Protein AF-A0A255XI76-F1 (afdb_monomer_lite)

Organism: NCBI:txid2022747

Secondary structure (DSSP, 8-state):
---------GGGSPSEEEEE-TTS-EEEEEE-SS----THHHHHHH--SEEEEETTEEEEEEEHHHHHHHHHHHHHSTTTS-HHHHHHHHHHHHHHHHH-TT-SEEEEEEE--

Structure (mmCIF, N/CA/C/O backbone):
data_AF-A0A255XI76-F1
#
_entry.id   AF-A0A255XI76-F1
#
loop_
_atom_site.group_PDB
_atom_site.id
_atom_site.type_symbol
_atom_site.label_atom_id
_atom_site.label_alt_id
_atom_site.label_comp_id
_atom_site.label_asym_id
_atom_site.label_entity_id
_atom_site.label_seq_id
_atom_site.pdbx_PDB_ins_code
_atom_site.Cartn_x
_atom_site.Cartn_y
_atom_site.Cartn_z
_atom_site.occupancy
_atom_site.B_iso_or_equiv
_atom_site.auth_seq_id
_atom_site.auth_comp_id
_atom_site.auth_asym_id
_atom_site.auth_atom_id
_atom_site.pdbx_PDB_model_num
ATOM 1 N N . MET A 1 1 ? -27.965 -15.287 15.367 1.00 33.81 1 MET A N 1
ATOM 2 C CA . MET A 1 1 ? -26.836 -16.127 14.930 1.00 33.81 1 MET A CA 1
ATOM 3 C C . MET A 1 1 ? -25.609 -15.255 15.053 1.00 33.81 1 MET A C 1
ATOM 5 O O . MET A 1 1 ? -25.605 -14.182 14.467 1.00 33.81 1 MET A O 1
ATOM 9 N N . ALA A 1 2 ? -24.691 -15.606 15.950 1.00 34.47 2 ALA A N 1
ATOM 10 C CA . ALA A 1 2 ? -23.472 -14.839 16.154 1.00 34.47 2 ALA A CA 1
ATOM 11 C C . ALA A 1 2 ? -22.596 -15.035 14.916 1.00 34.47 2 ALA A C 1
ATOM 13 O O . ALA A 1 2 ? -22.293 -16.175 14.570 1.00 34.47 2 ALA A O 1
ATOM 14 N N . VAL A 1 3 ? -22.249 -13.947 14.232 1.00 38.38 3 VAL A N 1
ATOM 15 C CA . VAL A 1 3 ? -21.137 -13.952 13.284 1.00 38.38 3 VAL A CA 1
ATOM 16 C C . VAL A 1 3 ? -19.883 -14.157 14.126 1.00 38.38 3 VAL A C 1
ATOM 18 O O . VAL A 1 3 ? -19.382 -13.250 14.780 1.00 38.38 3 VAL A O 1
ATOM 21 N N . GLN A 1 4 ? -19.492 -15.419 14.259 1.00 37.06 4 GLN A N 1
ATOM 22 C CA . GLN A 1 4 ? -18.231 -15.801 14.862 1.00 37.06 4 GLN A CA 1
ATOM 23 C C . GLN A 1 4 ? -17.173 -15.210 13.932 1.00 37.06 4 GLN A C 1
ATOM 25 O O . GLN A 1 4 ? -17.111 -15.608 12.771 1.00 37.06 4 GLN A O 1
ATOM 30 N N . GLY A 1 5 ? -16.466 -14.180 14.405 1.00 37.22 5 GLY A N 1
ATOM 31 C CA . GLY A 1 5 ? -15.372 -13.534 13.691 1.00 37.22 5 GLY A CA 1
ATOM 32 C C . GLY A 1 5 ? -14.283 -14.559 13.434 1.00 37.22 5 GLY A C 1
ATOM 33 O O . GLY A 1 5 ? -13.390 -14.732 14.258 1.00 37.22 5 GLY A O 1
ATOM 34 N N . GLY A 1 6 ? -14.434 -15.303 12.339 1.00 42.25 6 GLY A N 1
ATOM 35 C CA . GLY A 1 6 ? -13.388 -16.139 11.793 1.00 42.25 6 GLY A CA 1
ATOM 36 C C . GLY A 1 6 ? -12.231 -15.208 11.508 1.00 42.25 6 GLY A C 1
ATOM 37 O O . GLY A 1 6 ? -12.356 -14.307 10.686 1.00 42.25 6 GLY A O 1
ATOM 38 N N . GLN A 1 7 ? -11.166 -15.371 12.277 1.00 53.19 7 GLN A N 1
ATOM 39 C CA . GLN A 1 7 ? -9.887 -14.743 12.027 1.00 53.19 7 GLN A CA 1
ATOM 40 C C . GLN A 1 7 ? -9.469 -15.235 10.638 1.00 53.19 7 GLN A C 1
ATOM 42 O O . GLN A 1 7 ? -9.122 -16.402 10.478 1.00 53.19 7 GLN A O 1
ATOM 47 N N . VAL A 1 8 ? -9.683 -14.410 9.614 1.00 61.19 8 VAL A N 1
ATOM 48 C CA . VAL A 1 8 ? -9.286 -14.737 8.246 1.00 61.19 8 VAL A CA 1
ATOM 49 C C . VAL A 1 8 ? -7.767 -14.714 8.254 1.00 61.19 8 VAL A C 1
ATOM 51 O O . VAL A 1 8 ? -7.174 -13.666 8.488 1.00 61.19 8 VAL A O 1
ATOM 54 N N . SER A 1 9 ? -7.146 -15.879 8.099 1.00 69.69 9 SER A N 1
ATOM 55 C CA . SER A 1 9 ? -5.697 -15.976 7.958 1.00 69.69 9 SER A CA 1
ATOM 56 C C . SER A 1 9 ? -5.316 -15.480 6.570 1.00 69.69 9 SER A C 1
ATOM 58 O O . SER A 1 9 ? -5.912 -15.913 5.585 1.00 69.69 9 SER A O 1
ATOM 60 N N . LEU A 1 10 ? -4.317 -14.598 6.489 1.00 75.50 10 LEU A N 1
ATOM 61 C CA . LEU A 1 10 ? -3.827 -14.040 5.225 1.00 75.50 10 LEU A CA 1
ATOM 62 C C . LEU A 1 10 ? -3.464 -15.142 4.209 1.00 75.50 10 LEU A C 1
ATOM 64 O O . LEU A 1 10 ? -3.683 -14.985 3.017 1.00 75.50 10 LEU A O 1
ATOM 68 N N . THR A 1 11 ? -2.992 -16.289 4.703 1.00 73.75 11 THR A N 1
ATOM 69 C CA . THR A 1 11 ? -2.601 -17.476 3.928 1.00 73.75 11 THR A CA 1
ATOM 70 C C . THR A 1 11 ? -3.756 -18.237 3.258 1.00 73.75 11 THR A C 1
ATOM 72 O O . THR A 1 11 ? -3.495 -19.074 2.399 1.00 73.75 11 THR A O 1
ATOM 75 N N . ASP A 1 12 ? -5.017 -17.981 3.627 1.00 81.06 12 ASP A N 1
ATOM 76 C CA . ASP A 1 12 ? -6.210 -18.566 2.976 1.00 81.06 12 ASP A CA 1
ATOM 77 C C . ASP A 1 12 ? -6.757 -17.669 1.849 1.00 81.06 12 ASP A C 1
ATOM 79 O O . ASP A 1 12 ? -7.661 -18.061 1.112 1.00 81.06 12 ASP A O 1
ATOM 83 N N . LEU A 1 13 ? -6.222 -16.451 1.722 1.00 83.62 13 LEU A N 1
ATOM 84 C CA . LEU A 1 13 ? -6.647 -15.472 0.729 1.00 83.62 13 LEU A CA 1
ATOM 85 C C . LEU A 1 13 ? -5.931 -15.678 -0.612 1.00 83.62 13 LEU A C 1
ATOM 87 O O . LEU A 1 13 ? -4.905 -16.352 -0.700 1.00 83.62 13 LEU A O 1
ATOM 91 N N . ASP A 1 14 ? -6.465 -15.059 -1.665 1.00 87.75 14 ASP A N 1
ATOM 92 C CA . ASP A 1 14 ? -5.796 -15.007 -2.965 1.00 87.75 14 ASP A CA 1
ATOM 93 C C . ASP A 1 14 ? -4.413 -14.328 -2.842 1.00 87.75 14 ASP A C 1
ATOM 95 O O . ASP A 1 14 ? -4.198 -13.496 -1.952 1.00 87.75 14 ASP A O 1
ATOM 99 N N . PRO A 1 15 ? -3.440 -14.656 -3.701 1.00 88.62 15 PRO A N 1
ATOM 100 C CA . PRO A 1 15 ? -2.137 -14.015 -3.645 1.00 88.62 15 PRO A CA 1
ATOM 101 C C . PRO A 1 15 ? -2.235 -12.533 -4.050 1.00 88.62 15 PRO A C 1
ATOM 103 O O . PRO A 1 15 ? -2.883 -12.171 -5.036 1.00 88.62 15 PRO A O 1
ATOM 106 N N . GLY A 1 16 ? -1.604 -11.652 -3.277 1.00 91.12 16 GLY A N 1
ATOM 107 C CA . GLY A 1 16 ? -1.685 -10.207 -3.454 1.00 91.12 16 GLY A CA 1
ATOM 108 C C . GLY A 1 16 ? -1.314 -9.404 -2.214 1.00 91.12 16 GLY A C 1
ATOM 109 O O . GLY A 1 16 ? -0.884 -9.937 -1.194 1.00 91.12 16 GLY A O 1
ATOM 110 N N . VAL A 1 17 ? -1.509 -8.094 -2.321 1.00 91.88 17 VAL A N 1
ATOM 111 C CA . VAL A 1 17 ? -1.315 -7.115 -1.251 1.00 91.88 17 VAL A CA 1
ATOM 112 C C . VAL A 1 17 ? -2.661 -6.749 -0.647 1.00 91.88 17 VAL A C 1
ATOM 114 O O . VAL A 1 17 ? -3.597 -6.390 -1.365 1.00 91.88 17 VAL A O 1
ATOM 117 N N . TYR A 1 18 ? -2.728 -6.778 0.677 1.00 93.31 18 TYR A N 1
ATOM 118 C CA . TYR A 1 18 ? -3.923 -6.527 1.465 1.00 93.31 18 TYR A CA 1
ATOM 119 C C . TYR A 1 18 ? -3.728 -5.338 2.399 1.00 93.31 18 TYR A C 1
ATOM 121 O O . TYR A 1 18 ? -2.671 -5.197 3.004 1.00 93.31 18 TYR A O 1
ATOM 129 N N . LEU A 1 19 ? -4.761 -4.512 2.553 1.00 93.94 19 LEU A N 1
ATOM 130 C CA . LEU A 1 19 ? -4.859 -3.465 3.569 1.00 93.94 19 LEU A CA 1
ATOM 131 C C . LEU A 1 19 ? -5.614 -4.013 4.782 1.00 93.94 19 LEU A C 1
ATOM 133 O O . LEU A 1 19 ? -6.684 -4.605 4.631 1.00 93.94 19 LEU A O 1
ATOM 137 N N . VAL A 1 20 ? -5.108 -3.757 5.986 1.00 91.62 20 VAL A N 1
ATOM 138 C CA . VAL A 1 20 ? -5.881 -3.973 7.212 1.00 91.62 20 VAL A CA 1
ATOM 139 C C . VAL A 1 20 ? -6.851 -2.813 7.394 1.00 91.62 20 VAL A C 1
ATOM 141 O O . VAL A 1 20 ? -6.465 -1.668 7.610 1.00 91.62 20 VAL A O 1
ATOM 144 N N . THR A 1 21 ? -8.140 -3.113 7.287 1.00 88.62 21 THR A N 1
ATOM 145 C CA . THR A 1 21 ? -9.213 -2.145 7.523 1.00 88.62 21 THR A CA 1
ATOM 146 C C . THR A 1 21 ? -9.308 -1.773 9.010 1.00 88.62 21 THR A C 1
ATOM 148 O O . THR A 1 21 ? -8.919 -2.572 9.864 1.00 88.62 21 THR A O 1
ATOM 151 N N . PRO A 1 22 ? -9.954 -0.647 9.370 1.00 84.38 22 PRO A N 1
ATOM 152 C CA . PRO A 1 22 ? -10.167 -0.264 10.775 1.00 84.38 22 PRO A CA 1
ATOM 153 C C . PRO A 1 22 ? -10.947 -1.302 11.606 1.00 84.38 22 PRO A C 1
ATOM 155 O O . PRO A 1 22 ? -10.935 -1.280 12.834 1.00 84.38 22 PRO A O 1
ATOM 158 N N . SER A 1 23 ? -11.659 -2.222 10.944 1.00 84.69 23 SER A N 1
ATOM 159 C CA . SER A 1 23 ? -12.366 -3.335 11.594 1.00 84.69 23 SER A CA 1
ATOM 160 C C . SER A 1 23 ? -11.476 -4.562 11.842 1.00 84.69 23 SER A C 1
ATOM 162 O O . SER A 1 23 ? -11.963 -5.557 12.377 1.00 84.69 23 SER A O 1
ATOM 164 N N . GLY A 1 24 ? -10.204 -4.517 11.434 1.00 83.56 24 GLY A N 1
ATOM 165 C CA . GLY A 1 24 ? -9.258 -5.633 11.489 1.00 83.56 24 GLY A CA 1
ATOM 166 C C . GLY A 1 24 ? -9.457 -6.684 10.392 1.00 83.56 24 GLY A C 1
ATOM 167 O O . GLY A 1 24 ? -8.945 -7.791 10.517 1.00 83.56 24 GLY A O 1
ATOM 168 N N . ALA A 1 25 ? -10.233 -6.381 9.346 1.00 87.12 25 ALA A N 1
ATOM 169 C CA . ALA A 1 25 ? -10.390 -7.256 8.180 1.00 87.12 25 ALA A CA 1
ATOM 170 C C . ALA A 1 25 ? -9.353 -6.926 7.098 1.00 87.12 25 ALA A C 1
ATOM 172 O O . ALA A 1 25 ? -8.933 -5.775 7.007 1.00 87.12 25 ALA A O 1
ATOM 173 N N . PHE A 1 26 ? -9.007 -7.903 6.260 1.00 89.19 26 PHE A N 1
ATOM 174 C CA . PHE A 1 26 ? -8.132 -7.716 5.102 1.00 89.19 26 PHE A CA 1
ATOM 175 C C . PHE A 1 26 ? -8.942 -7.337 3.859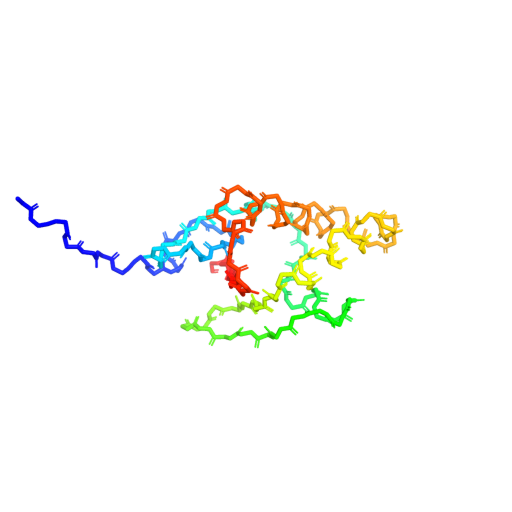 1.00 89.19 26 PHE A C 1
ATOM 177 O O . PHE A 1 26 ? -9.896 -8.031 3.507 1.00 89.19 26 PHE A O 1
ATOM 184 N N . ASP A 1 27 ? -8.549 -6.254 3.194 1.00 90.88 27 ASP A N 1
ATOM 185 C CA . ASP A 1 27 ? -9.115 -5.796 1.925 1.00 90.88 27 ASP A CA 1
ATOM 186 C C . ASP A 1 27 ? -8.063 -5.925 0.819 1.00 90.88 27 ASP A C 1
ATOM 188 O O . ASP A 1 27 ? -6.941 -5.444 0.980 1.00 90.88 27 ASP A O 1
ATOM 192 N N . LEU A 1 28 ? -8.388 -6.621 -0.275 1.00 92.44 28 LEU A N 1
ATOM 193 C CA . LEU A 1 28 ? -7.442 -6.851 -1.370 1.00 92.44 28 LEU A CA 1
ATOM 194 C C . LEU A 1 28 ? -7.203 -5.547 -2.139 1.00 92.44 28 LEU A C 1
ATOM 196 O O . LEU A 1 28 ? -8.097 -5.030 -2.807 1.00 92.44 28 LEU A O 1
ATOM 200 N N . VAL A 1 29 ? -5.967 -5.061 -2.100 1.00 93.25 29 VAL A N 1
ATOM 201 C CA . VAL A 1 29 ? -5.544 -3.804 -2.728 1.00 93.25 29 VAL A CA 1
ATOM 202 C C . VAL A 1 29 ? -4.992 -4.041 -4.124 1.00 93.25 29 VAL A C 1
ATOM 204 O O . VAL A 1 29 ? -5.296 -3.294 -5.056 1.00 93.25 29 VAL A O 1
ATOM 207 N N . PHE A 1 30 ? -4.140 -5.056 -4.263 1.00 91.25 30 PHE A N 1
ATOM 208 C CA . PHE A 1 30 ? -3.449 -5.343 -5.511 1.00 91.25 30 PHE A CA 1
ATOM 209 C C . PHE A 1 30 ? -3.261 -6.857 -5.666 1.00 91.25 30 PHE A C 1
ATOM 211 O O . PHE A 1 30 ? -2.570 -7.451 -4.840 1.00 91.25 30 PHE A O 1
ATOM 218 N N . PRO A 1 31 ? -3.873 -7.502 -6.675 1.00 90.19 31 PRO A N 1
ATOM 219 C CA . PRO A 1 31 ? -3.666 -8.925 -6.911 1.00 90.19 31 PRO A CA 1
ATOM 220 C C . PRO A 1 31 ? -2.232 -9.181 -7.379 1.00 90.19 31 PRO A C 1
ATOM 222 O O . PRO A 1 31 ? -1.673 -8.396 -8.149 1.00 90.19 31 PRO A O 1
ATOM 225 N N . TYR A 1 32 ? -1.648 -10.288 -6.932 1.00 83.25 32 TYR A N 1
ATOM 226 C CA . TYR A 1 32 ? -0.393 -10.775 -7.483 1.00 83.25 32 TYR A CA 1
ATOM 227 C C . TYR A 1 32 ? -0.703 -11.647 -8.704 1.00 83.25 32 TYR A C 1
ATOM 229 O O . TYR A 1 32 ? -1.273 -12.727 -8.561 1.00 83.25 32 TYR A O 1
ATOM 237 N N . ASP A 1 33 ? -0.380 -11.153 -9.900 1.00 72.06 33 ASP A N 1
ATOM 238 C CA . ASP A 1 33 ? -0.680 -11.834 -11.171 1.00 72.06 33 ASP A CA 1
ATOM 239 C C . ASP A 1 33 ? 0.626 -12.307 -11.833 1.00 72.06 33 ASP A C 1
ATOM 241 O O . ASP A 1 33 ? 0.890 -13.503 -11.912 1.00 72.06 33 ASP A O 1
ATOM 245 N N . GLU A 1 34 ? 1.500 -11.364 -12.190 1.00 64.62 34 GLU A N 1
ATOM 246 C CA . GLU A 1 34 ? 2.900 -11.555 -12.578 1.00 64.62 34 GLU A CA 1
ATOM 247 C C . GLU A 1 34 ? 3.667 -10.309 -12.089 1.00 64.62 34 GLU A C 1
ATOM 249 O O . GLU A 1 34 ? 3.094 -9.221 -12.035 1.00 64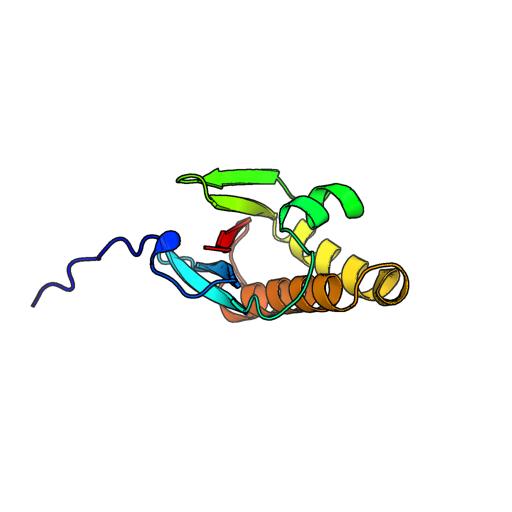.62 34 GLU A O 1
ATOM 254 N N . GLY A 1 35 ? 4.915 -10.462 -11.638 1.00 65.31 35 GLY A N 1
ATOM 255 C CA . GLY A 1 35 ? 5.740 -9.342 -11.166 1.00 65.31 35 GLY A CA 1
ATOM 256 C C . GLY A 1 35 ? 6.714 -9.725 -10.051 1.00 65.31 35 GLY A C 1
ATOM 257 O O . GLY A 1 35 ? 6.448 -10.622 -9.254 1.00 65.31 35 GLY A O 1
ATOM 258 N N . ASP A 1 36 ? 7.856 -9.045 -10.005 1.00 75.38 36 ASP A N 1
ATOM 259 C CA . ASP A 1 36 ? 8.838 -9.136 -8.916 1.00 75.38 36 ASP A CA 1
ATOM 260 C C . ASP A 1 36 ? 8.766 -7.808 -8.156 1.00 75.38 36 ASP A C 1
ATOM 262 O O . ASP A 1 36 ? 9.441 -6.834 -8.492 1.00 75.38 36 ASP A O 1
ATOM 266 N N . PHE A 1 37 ? 7.797 -7.717 -7.250 1.00 82.50 37 PHE A N 1
ATOM 267 C CA . PHE A 1 37 ? 7.635 -6.580 -6.357 1.00 82.50 37 PHE A CA 1
ATOM 268 C C . PHE A 1 37 ? 7.239 -7.097 -4.980 1.00 82.50 37 PHE A C 1
ATOM 270 O O . PHE A 1 37 ? 6.420 -8.008 -4.860 1.00 82.50 37 PHE A O 1
ATOM 277 N N . HIS A 1 38 ? 7.811 -6.482 -3.957 1.00 88.50 38 HIS A N 1
ATOM 278 C CA . HIS A 1 38 ? 7.573 -6.797 -2.561 1.00 88.50 38 HIS A CA 1
ATOM 279 C C . HIS A 1 38 ? 7.185 -5.538 -1.792 1.00 88.50 38 HIS A C 1
ATOM 281 O O . HIS A 1 38 ? 7.606 -4.426 -2.128 1.00 88.50 38 HIS A O 1
ATOM 287 N N . LEU A 1 39 ? 6.419 -5.687 -0.711 1.00 90.81 39 LEU A N 1
ATOM 288 C CA . LEU A 1 39 ? 6.129 -4.557 0.179 1.00 90.81 39 LEU A CA 1
ATOM 289 C C . LEU A 1 39 ? 7.412 -3.963 0.772 1.00 90.81 39 LEU A C 1
ATOM 291 O O . LEU A 1 39 ?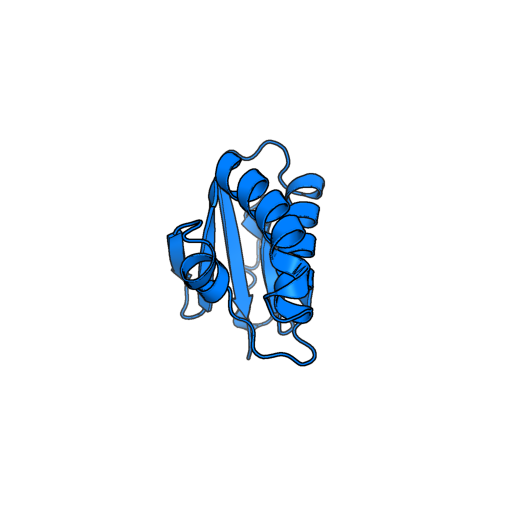 7.512 -2.744 0.923 1.00 90.81 39 LEU A O 1
ATOM 295 N N . SER A 1 40 ? 8.425 -4.796 1.022 1.00 89.38 40 SER A N 1
ATOM 296 C CA . SER A 1 40 ? 9.746 -4.350 1.476 1.00 89.38 40 SER A CA 1
ATOM 297 C C . SER A 1 40 ? 10.458 -3.413 0.494 1.00 89.38 40 SER A C 1
ATOM 299 O O . SER A 1 40 ? 11.279 -2.607 0.929 1.00 89.38 40 SER A O 1
ATOM 301 N N . ASP A 1 41 ? 10.133 -3.456 -0.803 1.00 90.38 41 ASP A N 1
ATOM 302 C CA . ASP A 1 41 ? 10.743 -2.568 -1.803 1.00 90.38 41 ASP A CA 1
ATOM 303 C C . ASP A 1 41 ? 10.336 -1.104 -1.595 1.00 90.38 41 ASP A C 1
ATOM 305 O O . ASP A 1 41 ? 11.068 -0.192 -1.967 1.00 90.38 41 ASP A O 1
ATOM 309 N N . ILE A 1 42 ? 9.188 -0.843 -0.958 1.00 90.44 42 ILE A N 1
ATOM 310 C CA . ILE A 1 42 ? 8.787 0.520 -0.578 1.00 90.44 42 ILE A CA 1
ATOM 311 C C . ILE A 1 42 ? 9.788 1.100 0.422 1.00 90.44 42 ILE A C 1
ATOM 313 O O . ILE A 1 42 ? 10.194 2.258 0.292 1.00 90.44 42 ILE A O 1
ATOM 317 N N . PHE A 1 43 ? 10.208 0.290 1.392 1.00 91.06 43 PHE A N 1
ATOM 318 C CA . PHE A 1 43 ? 11.232 0.684 2.347 1.00 91.06 43 PHE A CA 1
ATOM 319 C C . PHE A 1 43 ? 12.603 0.813 1.669 1.00 91.06 43 PHE A C 1
ATOM 321 O O . PHE A 1 43 ? 13.287 1.807 1.886 1.00 91.06 43 PHE A O 1
ATOM 328 N N . ASP A 1 44 ? 12.994 -0.131 0.806 1.00 89.31 44 ASP A N 1
ATOM 329 C CA . ASP A 1 44 ? 14.306 -0.103 0.136 1.00 89.31 44 ASP A CA 1
ATOM 330 C C . ASP A 1 44 ? 14.453 1.078 -0.843 1.00 89.31 44 ASP A C 1
ATOM 332 O O . ASP A 1 44 ? 15.472 1.770 -0.847 1.00 89.31 44 ASP A O 1
ATOM 336 N N . TYR A 1 45 ? 13.421 1.359 -1.646 1.00 88.75 45 TYR A N 1
ATOM 337 C CA . TYR A 1 45 ? 13.473 2.394 -2.684 1.00 88.75 45 TYR A CA 1
ATOM 338 C C . TYR A 1 45 ? 13.113 3.786 -2.180 1.00 88.75 45 TYR A C 1
ATOM 340 O O . TYR A 1 45 ? 13.668 4.774 -2.668 1.00 88.75 45 TYR A O 1
ATOM 348 N N . PHE A 1 46 ? 12.158 3.891 -1.253 1.00 89.75 46 PHE A N 1
ATOM 349 C CA . PHE A 1 46 ? 11.638 5.183 -0.804 1.00 89.75 46 PHE A CA 1
ATOM 350 C C . PHE A 1 46 ? 11.966 5.513 0.651 1.00 89.75 46 PHE A C 1
ATOM 352 O O . PHE A 1 46 ? 11.703 6.646 1.057 1.00 89.75 46 PHE A O 1
ATOM 359 N N . GLU A 1 47 ? 12.533 4.574 1.417 1.00 91.75 47 GLU A N 1
ATOM 360 C CA . GLU A 1 47 ? 12.788 4.726 2.858 1.00 91.75 47 GLU A CA 1
ATOM 361 C C . GLU A 1 47 ? 11.512 5.138 3.621 1.00 91.75 47 GLU A C 1
ATOM 363 O O . GLU A 1 47 ? 11.551 5.965 4.534 1.00 91.75 47 GLU A O 1
ATOM 368 N N . LEU A 1 48 ? 10.358 4.607 3.193 1.00 92.62 48 LEU A N 1
ATOM 369 C CA . LEU A 1 48 ? 9.045 4.869 3.788 1.00 92.62 48 LEU A CA 1
ATOM 370 C C . LEU A 1 48 ? 8.554 3.649 4.560 1.00 92.62 48 LEU A C 1
ATOM 372 O O . LEU A 1 48 ? 8.650 2.533 4.056 1.00 92.62 48 LEU A O 1
ATOM 376 N N . GLY A 1 49 ? 7.937 3.898 5.713 1.00 92.56 49 GLY A N 1
ATOM 377 C CA . GLY A 1 49 ? 7.271 2.895 6.526 1.00 92.56 49 GLY A CA 1
ATOM 378 C C . GLY A 1 49 ? 8.196 2.069 7.406 1.00 92.56 49 GLY A C 1
ATOM 379 O O . GLY A 1 49 ? 9.421 2.209 7.393 1.00 92.56 49 GLY A O 1
ATOM 380 N N . GLU A 1 50 ? 7.581 1.177 8.172 1.00 93.12 50 GLU A N 1
ATOM 381 C CA . GLU A 1 50 ? 8.265 0.161 8.968 1.00 93.12 50 GLU A CA 1
ATOM 382 C C . GLU A 1 50 ? 7.898 -1.229 8.442 1.00 93.12 50 GLU A C 1
ATOM 384 O O . GLU A 1 50 ? 6.722 -1.549 8.268 1.00 93.12 50 GLU A O 1
ATOM 389 N N . VAL A 1 51 ? 8.909 -2.057 8.163 1.00 92.06 51 VAL A N 1
ATOM 390 C CA . VAL A 1 51 ? 8.692 -3.437 7.714 1.00 92.06 51 VAL A CA 1
ATOM 391 C C . VAL A 1 51 ? 8.156 -4.264 8.878 1.0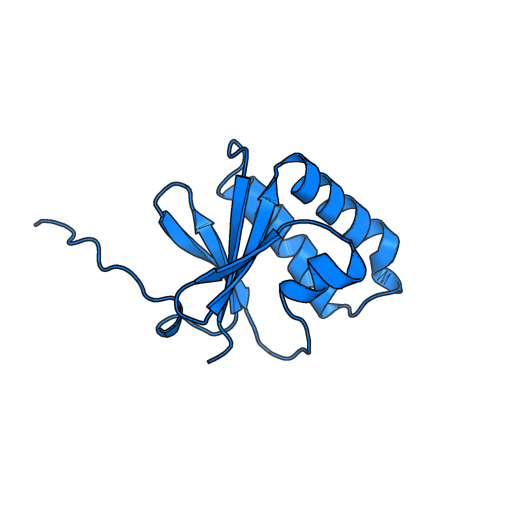0 92.06 51 VAL A C 1
ATOM 393 O O . VAL A 1 51 ? 8.767 -4.327 9.946 1.00 92.06 51 VAL A O 1
ATOM 396 N N . LEU A 1 52 ? 7.032 -4.928 8.640 1.00 90.62 52 LEU A N 1
ATOM 397 C CA . LEU A 1 52 ? 6.373 -5.829 9.571 1.00 90.62 52 LEU A CA 1
ATOM 398 C C . LEU A 1 52 ? 6.528 -7.280 9.106 1.00 90.62 52 LEU A C 1
ATOM 400 O O . LEU A 1 52 ? 6.669 -7.563 7.919 1.00 90.62 52 LEU A O 1
ATOM 404 N N . GLU A 1 53 ? 6.453 -8.210 10.052 1.00 83.50 53 GLU A N 1
ATOM 405 C CA . GLU A 1 53 ? 6.294 -9.636 9.769 1.00 83.50 53 GLU A CA 1
ATOM 406 C C . GLU A 1 53 ? 5.251 -10.189 10.745 1.00 83.50 53 GLU A C 1
ATOM 408 O O . GLU A 1 53 ? 5.480 -10.225 11.957 1.00 83.50 53 GLU A O 1
ATOM 413 N N . GLU A 1 54 ? 4.086 -10.586 10.233 1.00 76.81 54 GLU A N 1
ATOM 414 C CA . GLU A 1 54 ? 2.997 -11.147 11.038 1.00 76.81 54 GLU A CA 1
ATOM 415 C C . GLU A 1 54 ? 2.586 -12.506 10.476 1.00 76.81 54 GLU A C 1
ATOM 417 O O . GLU A 1 54 ? 2.317 -12.641 9.289 1.00 76.81 54 GLU A O 1
ATOM 422 N N . ASP A 1 55 ? 2.575 -13.535 11.326 1.00 71.94 55 ASP A N 1
ATOM 423 C CA . ASP A 1 55 ? 2.266 -14.923 10.935 1.00 71.94 55 ASP A CA 1
ATOM 424 C C . ASP A 1 55 ? 3.142 -15.462 9.775 1.00 71.94 55 ASP A C 1
ATOM 426 O O . ASP A 1 55 ? 2.757 -16.376 9.052 1.00 71.94 55 ASP A O 1
ATOM 430 N N . GLY A 1 56 ? 4.348 -14.902 9.603 1.00 74.75 56 GLY A N 1
ATOM 431 C CA . GLY A 1 56 ? 5.264 -15.237 8.507 1.00 74.75 56 GLY A CA 1
ATOM 432 C C . GLY A 1 56 ? 4.935 -14.558 7.173 1.00 74.75 56 GLY A C 1
ATOM 433 O O . GLY A 1 56 ? 5.628 -14.814 6.191 1.00 74.75 56 GLY A O 1
ATOM 434 N N . ALA A 1 57 ? 3.917 -13.695 7.135 1.00 82.75 57 ALA A N 1
ATOM 435 C CA . ALA A 1 57 ? 3.632 -12.830 6.004 1.00 82.75 57 ALA A CA 1
ATOM 436 C C . ALA A 1 57 ? 4.397 -11.504 6.148 1.00 82.75 57 ALA A C 1
ATOM 438 O O . ALA A 1 57 ? 4.319 -10.869 7.211 1.00 82.75 57 ALA A O 1
ATOM 439 N N . PRO A 1 58 ? 5.115 -11.058 5.105 1.00 88.88 58 PRO A N 1
ATOM 440 C CA . PRO A 1 58 ? 5.727 -9.743 5.121 1.00 88.88 58 PRO A CA 1
ATOM 441 C C . PRO A 1 58 ? 4.647 -8.659 5.077 1.00 88.88 58 PRO A C 1
ATOM 443 O O . PRO A 1 58 ? 3.581 -8.817 4.474 1.00 88.88 58 PRO A O 1
ATOM 446 N N . GLY A 1 59 ? 4.929 -7.534 5.716 1.00 91.62 59 GLY A N 1
ATOM 447 C CA . GLY A 1 59 ? 4.047 -6.384 5.736 1.00 91.62 59 GLY A CA 1
ATOM 448 C C . GLY A 1 59 ? 4.801 -5.072 5.833 1.00 91.62 59 GLY A C 1
ATOM 449 O O . GLY A 1 59 ? 6.021 -5.029 5.995 1.00 91.62 59 GLY A O 1
ATOM 450 N N . ILE A 1 60 ? 4.054 -3.983 5.725 1.00 94.19 60 ILE A N 1
ATOM 451 C CA . ILE A 1 60 ? 4.567 -2.635 5.922 1.00 94.19 60 ILE A CA 1
ATOM 452 C C . ILE A 1 60 ? 3.527 -1.769 6.624 1.00 94.19 60 ILE A C 1
ATOM 454 O O . ILE A 1 60 ? 2.349 -1.757 6.260 1.00 94.19 60 ILE A O 1
ATOM 458 N N . GLU A 1 61 ? 3.976 -1.041 7.636 1.00 95.00 61 GLU A N 1
ATOM 459 C CA . GLU A 1 61 ? 3.212 0.001 8.307 1.00 95.00 61 GLU A CA 1
ATOM 460 C C . GLU A 1 61 ? 3.555 1.358 7.694 1.00 95.00 61 GLU A C 1
ATOM 462 O O . GLU A 1 61 ? 4.729 1.663 7.489 1.00 95.00 61 GLU A O 1
ATOM 467 N N . LEU A 1 62 ? 2.542 2.171 7.392 1.00 94.94 62 LEU A N 1
ATOM 468 C CA . LEU A 1 62 ? 2.716 3.523 6.867 1.00 94.94 62 LEU A CA 1
ATOM 469 C C . LEU A 1 62 ? 1.847 4.509 7.645 1.00 94.94 62 LEU A C 1
ATOM 471 O O . LEU A 1 62 ? 0.642 4.305 7.798 1.00 94.94 62 LEU A O 1
ATOM 475 N N . ASP A 1 63 ? 2.432 5.630 8.055 1.00 94.94 63 ASP A N 1
ATOM 476 C CA . ASP A 1 63 ? 1.680 6.745 8.622 1.00 94.94 63 ASP A CA 1
ATOM 477 C C . ASP A 1 63 ? 1.013 7.615 7.530 1.00 94.94 63 ASP A C 1
ATOM 479 O O . ASP A 1 63 ? 1.373 7.604 6.345 1.00 94.94 63 ASP A O 1
ATOM 483 N N . ALA A 1 64 ? 0.033 8.438 7.911 1.00 91.81 64 ALA A N 1
ATOM 484 C CA . ALA A 1 64 ? -0.720 9.276 6.972 1.00 91.81 64 ALA A CA 1
ATOM 485 C C . ALA A 1 64 ? 0.148 10.272 6.160 1.00 91.81 64 ALA A C 1
ATOM 487 O O . ALA A 1 64 ? -0.233 10.713 5.064 1.00 91.81 64 ALA A O 1
ATOM 488 N N . ARG A 1 65 ? 1.305 10.691 6.683 1.00 93.94 65 ARG A N 1
ATOM 489 C CA . ARG A 1 65 ? 2.301 11.500 5.967 1.00 93.94 65 ARG A CA 1
ATOM 490 C C . ARG A 1 65 ? 3.100 10.627 5.004 1.00 93.94 65 ARG A C 1
ATOM 492 O O . ARG A 1 65 ? 3.345 11.080 3.885 1.00 93.94 65 ARG A O 1
ATOM 499 N N . GLU A 1 66 ? 3.484 9.420 5.385 1.00 95.69 66 GLU A N 1
ATOM 500 C CA . GLU A 1 66 ? 4.174 8.465 4.514 1.00 95.69 66 GLU A CA 1
ATOM 501 C C . GLU A 1 66 ? 3.305 8.031 3.339 1.00 95.69 66 GLU A C 1
ATOM 503 O O . GLU A 1 66 ? 3.776 8.079 2.209 1.00 95.69 66 GLU A O 1
ATOM 508 N N . VAL A 1 67 ? 2.007 7.786 3.534 1.00 94.31 67 VAL A N 1
ATOM 509 C CA . VAL A 1 67 ? 1.066 7.516 2.428 1.00 94.31 67 VAL A CA 1
ATOM 510 C C . VAL A 1 67 ? 1.030 8.680 1.424 1.00 94.31 67 VAL A C 1
ATOM 512 O O . VAL A 1 67 ? 1.028 8.487 0.202 1.00 94.31 67 VAL A O 1
ATOM 515 N N . LYS A 1 68 ? 1.061 9.930 1.908 1.00 93.56 68 LYS A N 1
ATOM 516 C CA . LYS A 1 68 ? 1.150 11.117 1.035 1.00 93.56 68 LYS A CA 1
ATOM 517 C C . LYS A 1 68 ? 2.490 11.190 0.303 1.00 93.56 68 LYS A C 1
ATOM 519 O O . LYS A 1 68 ? 2.519 11.645 -0.844 1.00 93.56 68 LYS A O 1
ATOM 524 N N . GLN A 1 69 ? 3.579 10.772 0.946 1.00 95.06 69 GLN A N 1
ATOM 525 C CA . GLN A 1 69 ? 4.896 10.686 0.317 1.00 95.06 69 GLN A CA 1
ATOM 526 C C . GLN A 1 69 ? 4.926 9.578 -0.735 1.00 95.06 69 GLN A C 1
ATOM 528 O O . GLN A 1 69 ? 5.300 9.870 -1.864 1.00 95.06 69 GLN A O 1
ATOM 533 N N . LEU A 1 70 ? 4.414 8.384 -0.441 1.00 94.62 70 LEU A N 1
ATOM 534 C CA . LEU A 1 70 ? 4.305 7.264 -1.373 1.00 94.62 70 LEU A CA 1
ATOM 535 C C . LEU A 1 70 ? 3.571 7.677 -2.652 1.00 94.62 70 LEU A C 1
ATOM 537 O O . LEU A 1 70 ? 4.076 7.485 -3.755 1.00 94.62 70 LEU A O 1
ATOM 541 N N . LYS A 1 71 ? 2.431 8.372 -2.519 1.00 94.38 71 LYS A N 1
ATOM 542 C CA . LYS A 1 71 ? 1.691 8.944 -3.660 1.00 94.38 71 LYS A CA 1
ATOM 543 C C . LYS A 1 71 ? 2.556 9.847 -4.534 1.00 94.38 71 LYS A C 1
ATOM 545 O O . LYS A 1 71 ? 2.413 9.871 -5.758 1.00 94.38 71 LYS A O 1
ATOM 550 N N . ARG A 1 72 ? 3.386 10.665 -3.892 1.00 94.75 72 ARG A N 1
ATOM 551 C CA . ARG A 1 72 ? 4.259 11.623 -4.560 1.00 94.75 72 ARG A CA 1
ATOM 552 C C . ARG A 1 72 ? 5.421 10.897 -5.250 1.00 94.75 72 ARG A C 1
ATOM 554 O O . ARG A 1 72 ? 5.629 11.129 -6.437 1.00 94.75 72 ARG A O 1
ATOM 561 N N . MET A 1 73 ? 6.099 9.989 -4.551 1.00 93.00 73 MET A N 1
ATOM 562 C CA . MET A 1 73 ? 7.226 9.201 -5.060 1.00 93.00 73 MET A CA 1
ATOM 563 C C . MET A 1 73 ? 6.797 8.311 -6.233 1.00 93.00 73 MET A C 1
ATOM 565 O O . MET A 1 73 ? 7.386 8.394 -7.304 1.00 93.00 73 MET A O 1
ATOM 569 N N . ALA A 1 74 ? 5.673 7.595 -6.119 1.00 92.69 74 ALA A N 1
ATOM 570 C CA . ALA A 1 74 ? 5.112 6.771 -7.199 1.00 92.69 74 ALA A CA 1
ATOM 571 C C . ALA A 1 74 ? 4.658 7.576 -8.438 1.00 92.69 74 ALA A C 1
ATOM 573 O O . ALA A 1 74 ? 4.331 7.021 -9.494 1.00 92.69 74 ALA A O 1
ATOM 574 N N . ARG A 1 75 ? 4.569 8.905 -8.319 1.00 92.94 75 ARG A N 1
ATOM 575 C CA . ARG A 1 75 ? 4.341 9.807 -9.450 1.00 92.94 75 ARG A CA 1
ATOM 576 C C . ARG A 1 75 ? 5.650 10.337 -10.025 1.00 92.94 75 ARG A C 1
ATOM 578 O O . ARG A 1 75 ? 5.750 10.422 -11.242 1.00 92.94 75 ARG A O 1
ATOM 585 N N . GLU A 1 76 ? 6.588 10.744 -9.173 1.00 93.00 76 GLU A N 1
ATOM 586 C CA . GLU A 1 76 ? 7.875 11.320 -9.585 1.00 93.00 76 GLU A CA 1
ATOM 587 C C . GLU A 1 76 ? 8.812 10.269 -10.197 1.00 93.00 76 GLU A C 1
ATOM 589 O O . GLU A 1 76 ? 9.459 10.563 -11.196 1.00 93.00 76 GLU A O 1
ATOM 594 N N . TYR A 1 77 ? 8.823 9.048 -9.660 1.00 90.62 77 TYR A N 1
ATOM 595 C CA . TYR A 1 77 ? 9.721 7.962 -10.070 1.00 90.62 77 TYR A CA 1
ATOM 596 C C . TYR A 1 77 ? 9.023 6.864 -10.882 1.00 90.62 77 TYR A C 1
ATOM 598 O O . TYR A 1 77 ? 9.507 5.740 -10.977 1.00 90.62 77 TYR A O 1
ATOM 606 N N . ALA A 1 78 ? 7.872 7.176 -11.485 1.00 89.81 78 ALA A N 1
ATOM 607 C CA . ALA A 1 78 ? 7.094 6.203 -12.253 1.00 89.81 78 ALA A CA 1
ATOM 608 C C . ALA A 1 78 ? 7.864 5.592 -13.440 1.00 89.81 78 ALA A C 1
ATOM 610 O O . ALA A 1 78 ? 7.567 4.471 -13.834 1.00 89.81 78 ALA A O 1
ATOM 611 N N . ASP A 1 79 ? 8.818 6.337 -14.005 1.00 89.38 79 ASP A N 1
ATOM 612 C CA . ASP A 1 79 ? 9.655 5.913 -15.132 1.00 89.38 79 ASP A CA 1
ATOM 613 C C . ASP A 1 79 ? 10.967 5.225 -14.697 1.00 89.38 79 ASP A C 1
ATOM 615 O O . ASP A 1 79 ? 11.648 4.644 -15.540 1.00 89.38 79 ASP A O 1
ATOM 619 N N . ASP A 1 80 ? 11.332 5.305 -13.411 1.00 90.50 80 ASP A N 1
ATOM 620 C CA . ASP A 1 80 ? 12.606 4.788 -12.871 1.00 90.50 80 ASP A CA 1
ATOM 621 C C . ASP A 1 80 ? 12.451 3.401 -12.219 1.00 90.50 80 ASP A C 1
ATOM 623 O O . ASP A 1 80 ? 13.417 2.651 -12.093 1.00 90.50 80 ASP A O 1
ATOM 627 N N . HIS A 1 81 ? 11.219 3.028 -11.858 1.00 87.75 81 HIS A N 1
ATOM 628 C CA . HIS A 1 81 ? 10.894 1.763 -11.197 1.00 87.75 81 HIS A CA 1
ATOM 629 C C . HIS A 1 81 ? 9.997 0.862 -12.057 1.00 87.75 81 HIS A C 1
ATOM 631 O O . HIS A 1 81 ? 9.361 1.334 -13.006 1.00 87.75 81 HIS A O 1
ATOM 637 N N . PRO A 1 82 ? 9.894 -0.439 -11.718 1.00 88.88 82 PRO A N 1
ATOM 638 C CA . PRO A 1 82 ? 9.008 -1.360 -12.415 1.00 88.88 82 PRO A CA 1
ATOM 639 C C . PRO A 1 82 ? 7.556 -0.851 -12.460 1.00 88.88 82 PRO A C 1
ATOM 641 O O . PRO A 1 82 ? 7.038 -0.354 -11.453 1.00 88.88 82 PRO A O 1
ATOM 644 N N . PRO A 1 83 ? 6.859 -0.995 -13.602 1.00 89.06 83 PRO A N 1
ATOM 645 C CA . PRO A 1 83 ? 5.497 -0.488 -13.756 1.00 89.06 83 PRO A CA 1
ATOM 646 C C . PRO A 1 83 ? 4.515 -1.143 -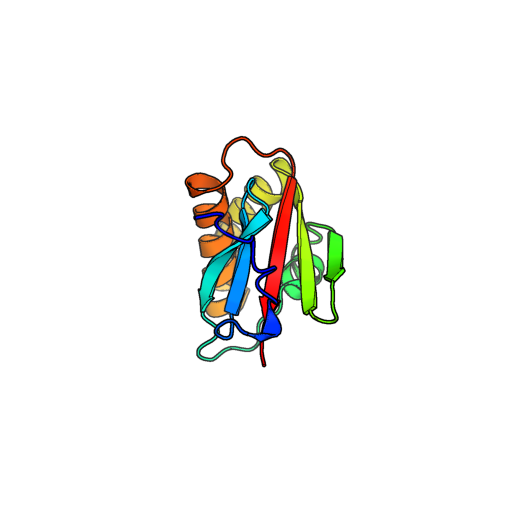12.776 1.00 89.06 83 PRO A C 1
ATOM 648 O O . PRO A 1 83 ? 3.581 -0.484 -12.323 1.00 89.06 83 PRO A O 1
ATOM 651 N N . GLU A 1 84 ? 4.743 -2.409 -12.424 1.00 89.19 84 GLU A N 1
ATOM 652 C CA . GLU A 1 84 ? 3.926 -3.186 -11.485 1.00 89.19 84 GLU A CA 1
ATOM 653 C C . GLU A 1 84 ? 4.086 -2.675 -10.052 1.00 89.19 84 GLU A C 1
ATOM 655 O O . GLU A 1 84 ? 3.089 -2.383 -9.395 1.00 89.19 84 GLU A O 1
ATOM 660 N N . PHE A 1 85 ? 5.322 -2.416 -9.615 1.00 90.38 85 PHE A N 1
ATOM 661 C CA . PHE A 1 85 ? 5.603 -1.786 -8.323 1.00 90.38 85 PHE A CA 1
ATOM 662 C C . PHE A 1 85 ? 4.936 -0.406 -8.201 1.00 90.38 85 PHE A C 1
ATOM 664 O O . PHE A 1 85 ? 4.291 -0.089 -7.199 1.00 90.38 85 PHE A O 1
ATOM 671 N N . ILE A 1 86 ? 5.015 0.418 -9.251 1.00 93.12 86 ILE A N 1
ATOM 672 C CA . ILE A 1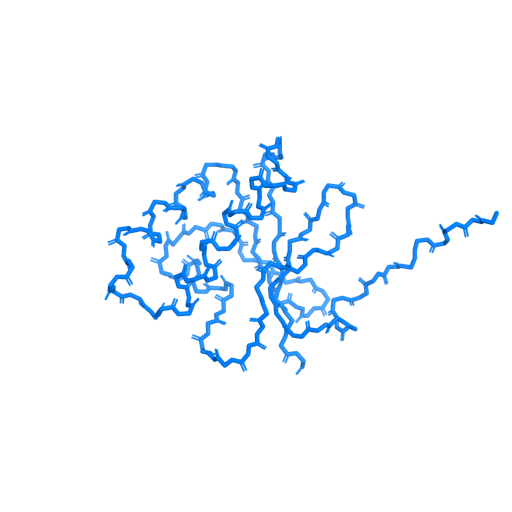 86 ? 4.360 1.733 -9.272 1.00 93.12 86 ILE A CA 1
ATOM 673 C C . ILE A 1 86 ? 2.831 1.600 -9.274 1.00 93.12 86 ILE A C 1
ATOM 675 O O . ILE A 1 86 ? 2.141 2.409 -8.642 1.00 93.12 86 ILE A O 1
ATOM 679 N N . ALA A 1 87 ? 2.283 0.599 -9.967 1.00 92.31 87 ALA A N 1
ATOM 680 C CA . ALA A 1 87 ? 0.854 0.307 -9.958 1.00 92.31 87 ALA A CA 1
ATOM 681 C C . ALA A 1 87 ? 0.376 -0.116 -8.559 1.00 92.31 87 ALA A C 1
ATOM 683 O O . ALA A 1 87 ? -0.612 0.446 -8.081 1.00 92.31 87 ALA A O 1
ATOM 684 N N . MET A 1 88 ? 1.120 -0.993 -7.878 1.00 93.25 88 MET A N 1
ATOM 685 C CA . MET A 1 88 ? 0.880 -1.387 -6.488 1.00 93.25 88 MET A CA 1
ATOM 686 C C . MET A 1 88 ? 0.889 -0.166 -5.561 1.00 93.25 88 MET A C 1
ATOM 688 O O . MET A 1 88 ? -0.099 0.086 -4.871 1.00 93.25 88 MET A O 1
ATOM 692 N N . CYS A 1 89 ? 1.939 0.662 -5.604 1.00 94.38 89 CYS A N 1
ATOM 693 C CA . CYS A 1 89 ? 2.037 1.869 -4.776 1.00 94.38 89 CYS A CA 1
ATOM 694 C C . CYS A 1 89 ? 0.822 2.798 -4.953 1.00 94.38 89 CYS A C 1
ATOM 696 O O . CYS A 1 89 ? 0.304 3.377 -3.996 1.00 94.38 89 CYS A O 1
ATOM 698 N N . ARG A 1 90 ? 0.340 2.957 -6.193 1.00 94.44 90 ARG A N 1
ATOM 699 C CA . ARG A 1 90 ? -0.849 3.773 -6.488 1.00 94.44 90 ARG A CA 1
ATOM 700 C C . ARG A 1 90 ? -2.130 3.134 -5.966 1.00 94.44 90 ARG A C 1
ATOM 702 O O . ARG A 1 90 ? -2.983 3.865 -5.461 1.00 94.44 90 ARG A O 1
ATOM 709 N N . ALA A 1 91 ? -2.260 1.814 -6.082 1.00 94.50 91 ALA A N 1
ATOM 710 C CA . ALA A 1 91 ? -3.395 1.070 -5.553 1.00 94.50 91 ALA A CA 1
ATOM 711 C C . ALA A 1 91 ? -3.468 1.192 -4.024 1.00 94.50 91 ALA A C 1
ATOM 713 O O . ALA A 1 91 ? -4.523 1.542 -3.507 1.00 94.50 91 ALA A O 1
ATOM 714 N N . MET A 1 92 ? -2.343 1.051 -3.315 1.00 94.44 92 MET A N 1
ATOM 715 C CA . MET A 1 92 ? -2.261 1.232 -1.857 1.00 94.44 92 MET A CA 1
ATOM 716 C C . MET A 1 92 ? -2.743 2.610 -1.414 1.00 94.44 92 MET A C 1
ATOM 718 O O . MET A 1 92 ? -3.612 2.730 -0.555 1.00 94.44 92 MET A O 1
ATOM 722 N N . VAL A 1 93 ? -2.237 3.669 -2.049 1.00 94.94 93 VAL A N 1
ATOM 723 C CA . VAL A 1 93 ? -2.664 5.045 -1.755 1.00 94.94 93 VAL A CA 1
ATOM 724 C C . VAL A 1 93 ? -4.164 5.230 -1.996 1.00 94.94 93 VAL A C 1
ATOM 726 O O . VAL A 1 93 ? -4.828 5.948 -1.247 1.00 94.94 93 VAL A O 1
ATOM 729 N N . GLN A 1 94 ? -4.695 4.628 -3.061 1.00 94.81 94 GLN A N 1
ATOM 730 C CA . GLN A 1 94 ? -6.114 4.717 -3.381 1.00 94.81 94 GLN A CA 1
ATOM 731 C C . GLN A 1 94 ? -6.975 3.932 -2.381 1.00 94.81 94 GLN A C 1
ATOM 733 O O . GLN A 1 94 ? -8.020 4.442 -1.987 1.00 94.81 94 GLN A O 1
ATOM 738 N N . ALA A 1 95 ? -6.526 2.754 -1.946 1.00 93.50 95 ALA A N 1
ATOM 739 C CA . ALA A 1 95 ? -7.212 1.929 -0.957 1.00 93.50 95 ALA A CA 1
ATOM 740 C C . ALA A 1 95 ? -7.278 2.616 0.410 1.00 93.50 95 ALA A C 1
ATOM 742 O O . ALA A 1 95 ? -8.338 2.659 1.022 1.00 93.50 95 ALA A O 1
ATOM 743 N N . VAL A 1 96 ? -6.196 3.259 0.858 1.00 93.06 96 VAL A N 1
ATOM 744 C CA . VAL A 1 96 ? -6.216 4.046 2.108 1.00 93.06 96 VAL A CA 1
ATOM 745 C C . VAL A 1 96 ? -7.226 5.179 2.017 1.00 93.06 96 VAL A C 1
ATOM 747 O O . VAL A 1 96 ? -7.996 5.397 2.943 1.00 93.06 96 VAL A O 1
ATOM 750 N N . ALA A 1 97 ? -7.272 5.881 0.883 1.00 91.75 97 ALA A N 1
ATOM 751 C CA . ALA A 1 97 ? -8.223 6.969 0.692 1.00 91.75 97 ALA A CA 1
ATOM 752 C C . ALA A 1 97 ? -9.695 6.507 0.680 1.00 91.75 97 ALA A C 1
ATOM 754 O O . ALA A 1 97 ? -10.567 7.321 0.981 1.00 91.75 97 ALA A O 1
ATOM 755 N N . ASP A 1 98 ? -9.970 5.254 0.312 1.00 90.44 98 ASP A N 1
ATOM 756 C CA . ASP A 1 98 ? -11.325 4.689 0.254 1.00 90.44 98 ASP A CA 1
ATOM 757 C C . ASP A 1 98 ? -11.745 4.053 1.590 1.00 90.44 98 ASP A C 1
ATOM 759 O O . ASP A 1 98 ? -12.842 4.301 2.090 1.00 90.44 98 ASP A O 1
ATOM 763 N N . THR A 1 99 ? -10.834 3.296 2.204 1.00 87.12 99 THR A N 1
ATOM 764 C CA . THR A 1 99 ? -11.134 2.385 3.317 1.00 87.12 99 THR A CA 1
ATOM 765 C C . THR A 1 99 ? -10.687 2.916 4.679 1.00 87.12 99 THR A C 1
ATOM 767 O O . THR A 1 99 ? -11.307 2.603 5.696 1.00 87.12 99 THR A O 1
ATOM 770 N N . ALA A 1 100 ? -9.625 3.722 4.718 1.00 85.12 100 ALA A N 1
ATOM 771 C CA . ALA A 1 100 ? -8.992 4.211 5.945 1.00 85.12 100 ALA A CA 1
ATOM 772 C C . ALA A 1 100 ? -8.563 5.699 5.852 1.00 85.12 100 ALA A C 1
ATOM 774 O O . ALA A 1 100 ? -7.423 6.031 6.178 1.00 85.12 100 ALA A O 1
ATOM 775 N N . PRO A 1 101 ? -9.433 6.628 5.396 1.00 84.06 101 PRO A N 1
ATOM 776 C CA . PRO A 1 101 ? -9.033 8.015 5.128 1.00 84.06 101 PRO A CA 1
ATOM 777 C C . PRO A 1 101 ? -8.702 8.829 6.386 1.00 84.06 101 PRO A C 1
ATOM 779 O O . PRO A 1 101 ? -8.002 9.840 6.287 1.00 84.06 101 PRO A O 1
ATOM 782 N N . ASP A 1 102 ? -9.227 8.410 7.538 1.00 87.38 102 ASP A N 1
ATOM 783 C CA . ASP A 1 102 ? -9.068 9.070 8.836 1.00 87.38 102 ASP A CA 1
ATOM 784 C C . ASP A 1 102 ? -8.074 8.340 9.759 1.00 87.38 102 ASP A C 1
ATOM 786 O O . ASP A 1 102 ? -7.846 8.797 10.878 1.00 87.38 102 ASP A O 1
ATOM 790 N N . GLU A 1 103 ? -7.475 7.233 9.307 1.00 85.88 103 GLU A N 1
ATOM 791 C CA . GLU A 1 103 ? -6.497 6.494 10.106 1.00 85.88 103 GLU A CA 1
ATOM 792 C C . GLU A 1 103 ? -5.134 7.200 10.072 1.00 85.88 103 GLU A C 1
ATOM 794 O O . GLU A 1 103 ? -4.616 7.561 9.011 1.00 85.88 103 GLU A O 1
ATOM 799 N N . ASP A 1 104 ? -4.536 7.393 11.249 1.00 88.44 104 ASP A N 1
ATOM 800 C CA . ASP A 1 104 ? -3.188 7.961 11.376 1.00 88.44 104 ASP A CA 1
ATOM 801 C C . ASP A 1 104 ? -2.106 6.994 10.872 1.00 88.44 104 ASP A C 1
ATOM 803 O O . ASP A 1 104 ? -1.056 7.441 10.404 1.00 88.44 104 ASP A O 1
ATOM 807 N N . VAL A 1 105 ? -2.371 5.689 10.963 1.00 92.44 105 VAL A N 1
ATOM 808 C CA . VAL A 1 105 ? -1.459 4.599 10.610 1.00 92.44 105 VAL A CA 1
ATOM 809 C C . VAL A 1 105 ? -2.249 3.491 9.920 1.00 92.44 105 VAL A C 1
ATOM 811 O O . VAL A 1 105 ? -3.350 3.152 10.350 1.00 92.44 105 VAL A O 1
ATOM 814 N N . VAL A 1 106 ? -1.687 2.929 8.854 1.00 93.00 106 VAL A N 1
ATOM 815 C CA . VAL A 1 106 ? -2.269 1.819 8.096 1.00 93.00 106 VAL A CA 1
ATOM 816 C C . VAL A 1 106 ? -1.244 0.710 7.907 1.00 93.00 106 VAL A C 1
ATOM 818 O O . VAL A 1 106 ? -0.067 0.979 7.670 1.00 93.00 106 VAL A O 1
ATOM 821 N N . CYS A 1 107 ? -1.705 -0.537 7.963 1.00 94.12 107 CYS A N 1
ATOM 822 C CA . CYS A 1 107 ? -0.858 -1.710 7.776 1.00 94.12 107 CYS A CA 1
ATOM 823 C C . CYS A 1 107 ? -1.248 -2.436 6.496 1.00 94.12 107 CYS A C 1
ATOM 825 O O . CYS A 1 107 ? -2.433 -2.658 6.228 1.00 94.12 107 CYS A O 1
ATOM 827 N N . PHE A 1 108 ? -0.243 -2.847 5.736 1.00 93.62 108 PHE A N 1
ATOM 828 C CA . PHE A 1 108 ? -0.406 -3.704 4.576 1.00 93.62 108 PHE A CA 1
ATOM 829 C C . PHE A 1 108 ? 0.364 -4.998 4.769 1.00 93.62 108 PHE A C 1
ATOM 831 O O . PHE A 1 108 ? 1.435 -4.990 5.366 1.00 93.62 108 PHE A O 1
ATOM 838 N N . TYR A 1 109 ? -0.162 -6.085 4.219 1.00 92.69 109 TYR A N 1
ATOM 839 C CA . TYR A 1 109 ? 0.490 -7.390 4.220 1.00 92.69 109 TYR A CA 1
ATOM 840 C C . TYR A 1 109 ? 0.447 -7.992 2.824 1.00 92.69 109 TYR A C 1
ATOM 842 O O . TYR A 1 109 ? -0.516 -7.783 2.084 1.00 92.69 109 TYR A O 1
ATOM 850 N N . GLU A 1 110 ? 1.485 -8.735 2.463 1.00 89.94 110 GLU A N 1
ATOM 851 C CA . GLU A 1 110 ? 1.554 -9.460 1.200 1.00 89.94 110 GLU A CA 1
ATOM 852 C C . GLU A 1 110 ? 1.413 -10.964 1.422 1.00 89.94 110 GLU A C 1
ATOM 854 O O . GLU A 1 110 ? 1.941 -11.537 2.373 1.00 89.94 110 GLU A O 1
ATOM 859 N N . ASN A 1 111 ? 0.670 -11.603 0.527 1.00 88.19 111 ASN A N 1
ATOM 860 C CA . ASN A 1 111 ? 0.478 -13.041 0.483 1.00 88.19 111 ASN A CA 1
ATOM 861 C C . ASN A 1 111 ? 0.891 -13.536 -0.901 1.00 88.19 111 ASN A C 1
ATOM 863 O O . ASN A 1 111 ? 0.245 -13.186 -1.882 1.00 88.19 111 ASN A O 1
ATOM 867 N N . PHE A 1 112 ? 1.938 -14.353 -1.000 1.00 76.25 112 PHE A N 1
ATOM 868 C CA . PHE A 1 112 ? 2.378 -14.916 -2.286 1.00 76.25 112 PHE A CA 1
ATOM 869 C C . PHE A 1 112 ? 2.139 -16.421 -2.432 1.00 76.25 112 PHE A C 1
ATOM 871 O O . PHE A 1 112 ? 2.426 -16.964 -3.498 1.00 76.25 112 PHE A O 1
ATOM 878 N N . GLY A 1 113 ? 1.557 -17.072 -1.417 1.00 64.44 113 GLY A N 1
ATOM 879 C CA . GLY A 1 113 ? 1.322 -18.521 -1.408 1.00 64.44 113 GLY A CA 1
ATOM 880 C C . GLY A 1 113 ? 2.553 -19.330 -1.026 1.00 64.44 113 GLY A C 1
ATOM 881 O O . GLY A 1 113 ? 3.350 -19.675 -1.926 1.00 64.44 113 GLY A O 1
#

Radius of gyration: 13.87 Å; chains: 1; bounding box: 41×30×31 Å

pLDDT: mean 85.23, std 13.89, range [33.81, 95.69]

Sequence (113 aa):
MAVQGGQVSLTDLDPGVYLVTPSGAFDLVFPYDEGDFHLSDIFDYFELGEVLEEDGAPGIELDAREVKQLKRMAREYADDHPPEFIAMCRAMVQAVADTAPDEDVVCFYENFG

Foldseek 3Di:
DDPPPDLPDPQVDAFAKWKQFPVRDTDGQGHCDDDDDDQCVCCVVVVAFDWDADPNWIKTKGFPVSLVVLCVCLVVCVVVDDVRNSVSSNSVSVCCVVGPVPDRMIMMTGHHD